Protein AF-A0A2W0AGW6-F1 (afdb_monomer_lite)

Radius of gyration: 10.88 Å; chains: 1; bounding box: 28×21×22 Å

pLDDT: mean 92.22, std 7.83, range [53.94, 97.19]

Structure (mmCIF, N/CA/C/O backbone):
data_AF-A0A2W0AGW6-F1
#
_entry.id   AF-A0A2W0AGW6-F1
#
loop_
_atom_site.group_PDB
_atom_site.id
_atom_site.type_symbol
_atom_site.label_atom_id
_atom_site.label_alt_id
_atom_site.label_comp_id
_atom_site.label_asym_id
_atom_site.label_entity_id
_atom_site.label_seq_id
_atom_site.pdbx_PDB_ins_code
_atom_site.Cartn_x
_atom_site.Cartn_y
_atom_site.Cartn_z
_atom_site.occupancy
_atom_site.B_iso_or_equiv
_atom_site.auth_seq_id
_atom_site.auth_comp_id
_atom_site.auth_asym_id
_atom_sit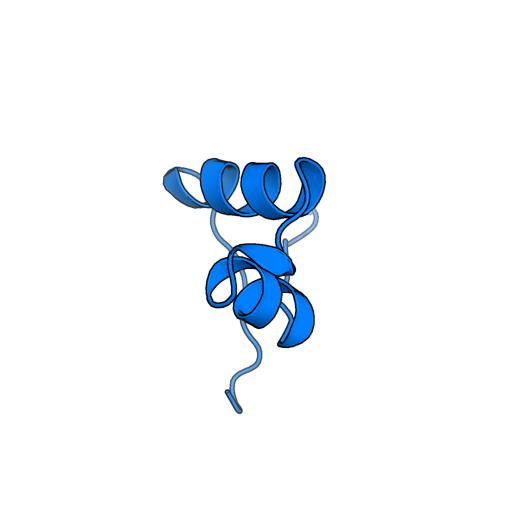e.auth_atom_id
_atom_site.pdbx_PDB_model_num
ATOM 1 N N . MET A 1 1 ? -21.200 7.689 11.207 1.00 53.94 1 MET A N 1
ATOM 2 C CA . MET A 1 1 ? -20.527 6.646 10.402 1.00 53.94 1 MET A CA 1
ATOM 3 C C . MET A 1 1 ? -19.239 7.262 9.880 1.00 53.94 1 MET A C 1
ATOM 5 O O . MET A 1 1 ? -19.326 8.350 9.326 1.00 53.94 1 MET A O 1
ATOM 9 N N . SER A 1 2 ? -18.073 6.662 10.134 1.00 73.62 2 SER A N 1
ATOM 10 C CA . SER A 1 2 ? -16.824 7.127 9.507 1.00 73.62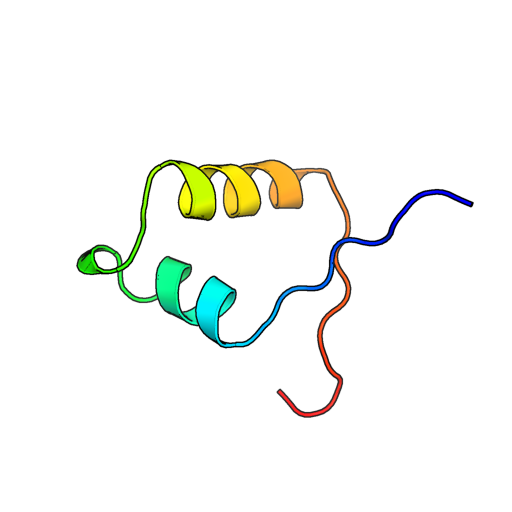 2 SER A CA 1
ATOM 11 C C . SER A 1 2 ? -16.791 6.664 8.049 1.00 73.62 2 SER A C 1
ATOM 13 O O . SER A 1 2 ? -17.350 5.610 7.742 1.00 73.62 2 SER A O 1
ATOM 15 N N . ALA A 1 3 ? -16.168 7.433 7.157 1.00 82.94 3 ALA A N 1
ATOM 16 C CA . ALA A 1 3 ? -15.954 6.999 5.778 1.00 82.94 3 ALA A CA 1
ATOM 17 C C . ALA A 1 3 ? -14.962 5.820 5.749 1.00 82.94 3 ALA A C 1
ATOM 19 O O . ALA A 1 3 ? -13.947 5.857 6.444 1.00 82.94 3 ALA A O 1
ATOM 20 N N . ALA A 1 4 ? -15.254 4.782 4.961 1.00 89.00 4 ALA A N 1
ATOM 21 C CA . ALA A 1 4 ? -14.349 3.650 4.759 1.00 89.00 4 ALA A CA 1
ATOM 22 C C . ALA A 1 4 ? -13.379 3.937 3.604 1.00 89.00 4 ALA A C 1
ATOM 24 O O . ALA A 1 4 ? -13.786 4.475 2.573 1.00 89.00 4 ALA A O 1
ATOM 25 N N . PHE A 1 5 ? -12.110 3.557 3.761 1.00 92.06 5 PHE A N 1
ATOM 26 C CA . PHE A 1 5 ? -11.130 3.620 2.680 1.00 92.06 5 PHE A CA 1
ATOM 27 C C . PHE A 1 5 ? -11.201 2.337 1.847 1.00 92.06 5 PHE A C 1
ATOM 29 O O . PHE A 1 5 ? -11.021 1.243 2.380 1.00 92.06 5 PHE A O 1
ATOM 36 N N . VAL A 1 6 ? -11.491 2.468 0.552 1.00 93.31 6 VAL A N 1
ATOM 37 C CA . VAL A 1 6 ? -11.548 1.342 -0.387 1.00 93.31 6 VAL A CA 1
ATOM 38 C C . VAL A 1 6 ? -10.291 1.365 -1.245 1.00 93.31 6 VAL A C 1
ATOM 40 O O . VAL A 1 6 ? -9.994 2.381 -1.871 1.00 93.31 6 VAL A O 1
ATOM 43 N N . VAL A 1 7 ? -9.561 0.254 -1.269 1.00 95.31 7 VAL A N 1
ATOM 44 C CA . VAL A 1 7 ? -8.402 0.065 -2.145 1.00 95.31 7 VAL A CA 1
ATOM 45 C C . VAL A 1 7 ? -8.911 -0.456 -3.486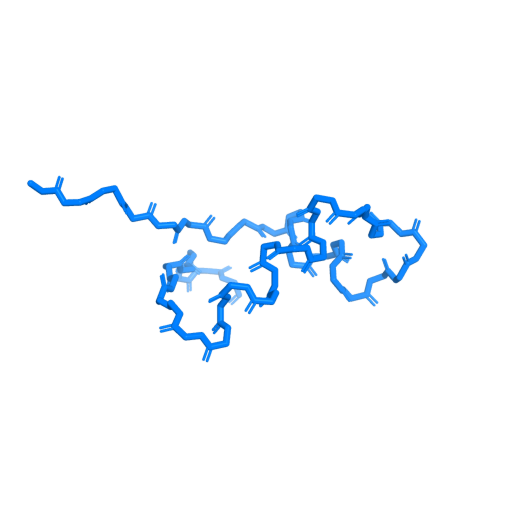 1.00 95.31 7 VAL A C 1
ATOM 47 O O . VAL A 1 7 ? -9.570 -1.493 -3.530 1.00 95.31 7 VAL A O 1
ATOM 50 N N . ASP A 1 8 ? -8.636 0.264 -4.571 1.00 93.81 8 ASP A N 1
ATOM 51 C CA . ASP A 1 8 ? -8.922 -0.175 -5.941 1.00 93.81 8 ASP A CA 1
ATOM 52 C C . ASP A 1 8 ? -7.675 -0.756 -6.639 1.00 93.81 8 ASP A C 1
ATOM 54 O O . ASP A 1 8 ? -6.561 -0.713 -6.117 1.00 93.81 8 ASP A O 1
ATOM 58 N N . CYS A 1 9 ? -7.872 -1.401 -7.793 1.00 94.00 9 CYS A N 1
ATOM 59 C CA . CYS A 1 9 ? -6.774 -2.084 -8.478 1.00 94.00 9 CYS A CA 1
ATOM 60 C C . CYS A 1 9 ? -5.674 -1.089 -8.876 1.00 94.00 9 CYS A C 1
ATOM 62 O O . CYS A 1 9 ? -4.495 -1.353 -8.662 1.00 94.00 9 CYS A O 1
ATOM 64 N N . SER A 1 10 ? -6.041 0.095 -9.375 1.00 94.00 10 SER A N 1
ATOM 65 C CA . SER A 1 10 ? -5.068 1.122 -9.754 1.00 94.00 10 SER A CA 1
ATOM 66 C C . SER A 1 10 ? -4.169 1.554 -8.598 1.00 94.00 10 SER A C 1
ATOM 68 O O . SER A 1 10 ? -2.965 1.703 -8.805 1.00 94.00 10 SER A O 1
ATOM 70 N N . ILE A 1 11 ? -4.704 1.721 -7.382 1.00 95.38 11 ILE A N 1
ATOM 71 C CA . ILE A 1 11 ? -3.883 2.144 -6.245 1.00 95.38 11 ILE A CA 1
ATOM 72 C C . ILE A 1 11 ? -2.944 1.031 -5.780 1.00 95.38 11 ILE A C 1
ATOM 74 O O . ILE A 1 11 ? -1.786 1.310 -5.477 1.00 95.38 11 ILE A O 1
ATOM 78 N N . ALA A 1 12 ? -3.402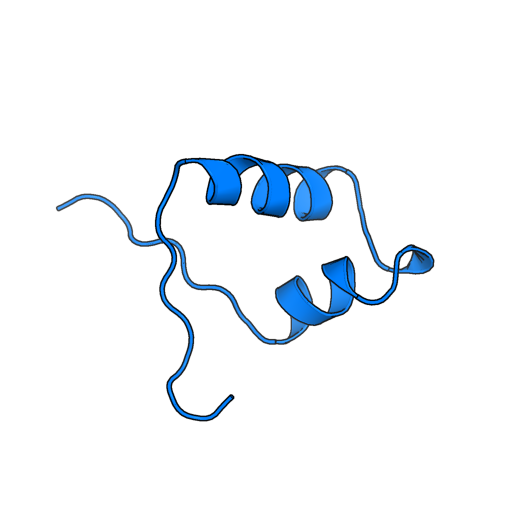 -0.226 -5.800 1.00 94.94 12 ALA A N 1
ATOM 79 C CA . ALA A 1 12 ? -2.546 -1.372 -5.509 1.00 94.94 12 ALA A CA 1
ATOM 80 C C . ALA A 1 12 ? -1.419 -1.511 -6.542 1.00 94.94 12 ALA A C 1
ATOM 82 O O . ALA A 1 12 ? -0.263 -1.716 -6.172 1.00 94.94 12 ALA A O 1
ATOM 83 N N . MET A 1 13 ? -1.725 -1.326 -7.830 1.00 95.94 13 MET A N 1
ATOM 84 C CA . MET A 1 13 ? -0.727 -1.370 -8.902 1.00 95.94 13 MET A CA 1
ATOM 85 C C . MET A 1 13 ? 0.303 -0.241 -8.767 1.00 95.94 13 MET A C 1
ATOM 87 O O . MET A 1 13 ? 1.495 -0.496 -8.918 1.00 95.94 13 MET A O 1
ATOM 91 N N . ALA A 1 14 ? -0.114 0.966 -8.374 1.00 96.94 14 ALA A N 1
ATOM 92 C CA . ALA A 1 14 ? 0.804 2.075 -8.097 1.00 96.94 14 ALA A CA 1
ATOM 93 C C . ALA A 1 14 ? 1.755 1.811 -6.911 1.00 96.94 14 ALA A C 1
ATOM 95 O O . ALA A 1 14 ? 2.754 2.508 -6.767 1.00 96.94 14 ALA A O 1
ATOM 96 N N . TRP A 1 15 ? 1.465 0.841 -6.038 1.00 95.75 15 TRP A N 1
ATOM 97 C CA . TRP A 1 15 ? 2.386 0.413 -4.976 1.00 95.75 15 TRP A CA 1
ATOM 98 C C . TRP A 1 15 ? 3.334 -0.700 -5.424 1.00 95.75 15 TRP A C 1
ATOM 100 O O . TRP A 1 15 ? 4.445 -0.796 -4.906 1.00 95.75 15 TRP A O 1
ATOM 110 N N . LEU A 1 16 ? 2.902 -1.533 -6.374 1.00 96.25 16 LEU A N 1
ATOM 111 C CA . LEU A 1 16 ? 3.710 -2.615 -6.940 1.00 96.25 16 LEU A CA 1
ATOM 112 C C . LEU A 1 16 ? 4.730 -2.102 -7.963 1.00 96.25 16 LEU A C 1
ATOM 114 O O . LEU A 1 16 ? 5.861 -2.586 -7.992 1.00 96.25 16 LEU A O 1
ATOM 118 N N . PHE A 1 17 ? 4.357 -1.110 -8.776 1.00 96.25 17 PHE A N 1
ATOM 119 C CA . PHE A 1 17 ? 5.240 -0.478 -9.756 1.00 96.25 17 PHE A CA 1
ATOM 120 C C . PHE A 1 17 ? 5.719 0.868 -9.224 1.00 96.25 17 PHE A C 1
ATOM 122 O O . PHE A 1 17 ? 4.996 1.858 -9.272 1.00 96.25 17 PHE A O 1
ATOM 129 N N . HIS A 1 18 ? 6.949 0.902 -8.709 1.00 90.94 18 HIS A N 1
ATOM 130 C CA . HIS A 1 18 ? 7.497 2.085 -8.041 1.00 90.94 18 HIS A CA 1
ATOM 131 C C . HIS A 1 18 ? 7.521 3.334 -8.934 1.00 90.94 18 HIS A C 1
ATOM 133 O O . HIS A 1 18 ? 7.307 4.436 -8.440 1.00 90.94 18 HIS A O 1
ATOM 139 N N . ASP A 1 19 ? 7.706 3.154 -10.242 1.00 95.75 19 ASP A N 1
ATOM 140 C CA . ASP A 1 19 ? 7.717 4.249 -11.218 1.00 95.75 19 ASP A CA 1
ATOM 141 C C . ASP A 1 19 ? 6.326 4.884 -11.415 1.00 95.75 19 ASP A C 1
ATOM 143 O O . ASP A 1 19 ? 6.223 6.051 -11.784 1.00 95.75 19 ASP A O 1
ATOM 147 N N . GLU A 1 20 ? 5.255 4.143 -11.111 1.00 95.62 20 GLU A N 1
ATOM 148 C CA . GLU A 1 20 ? 3.865 4.623 -11.134 1.00 95.62 20 GLU A CA 1
ATOM 149 C C . GLU A 1 20 ? 3.426 5.192 -9.770 1.00 95.62 20 GLU A C 1
ATOM 151 O O . GLU A 1 20 ? 2.343 5.776 -9.631 1.00 95.62 20 GLU A O 1
ATOM 156 N N . ALA A 1 21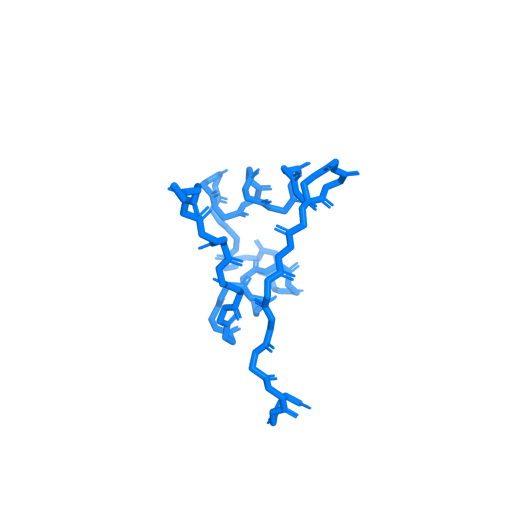 ? 4.255 5.040 -8.732 1.00 96.69 21 ALA A N 1
ATOM 157 C CA . ALA A 1 21 ? 3.980 5.596 -7.419 1.00 96.69 21 ALA A CA 1
ATOM 158 C C . ALA A 1 21 ? 4.143 7.121 -7.435 1.00 96.69 21 ALA A C 1
ATOM 160 O O . ALA A 1 21 ? 5.123 7.680 -7.923 1.00 96.69 21 ALA A O 1
ATOM 161 N N . THR A 1 22 ? 3.209 7.820 -6.795 1.00 96.88 22 THR A N 1
ATOM 162 C CA . THR A 1 22 ? 3.343 9.250 -6.505 1.00 96.88 22 THR A CA 1
ATOM 163 C C . THR A 1 22 ? 3.456 9.452 -4.996 1.00 96.88 22 THR A C 1
ATOM 165 O O . THR A 1 22 ? 3.023 8.590 -4.224 1.00 96.88 22 THR A O 1
ATOM 168 N N . PRO A 1 23 ? 3.933 10.618 -4.522 1.00 97.19 23 PRO A N 1
ATOM 169 C CA . PRO A 1 23 ? 3.956 10.911 -3.088 1.00 97.19 23 PRO A CA 1
ATOM 170 C C . PRO A 1 23 ? 2.591 10.733 -2.407 1.00 97.19 23 PRO A C 1
ATOM 172 O O . PRO A 1 23 ? 2.518 10.315 -1.253 1.00 97.19 23 PRO A O 1
ATOM 175 N N . LYS A 1 24 ? 1.492 11.001 -3.128 1.00 96.00 24 LYS A N 1
ATOM 176 C CA . LYS A 1 24 ? 0.132 10.809 -2.612 1.00 96.00 24 LYS A CA 1
ATOM 177 C C . LYS A 1 24 ? -0.227 9.332 -2.476 1.00 96.00 24 LYS A C 1
ATOM 179 O O . LYS A 1 24 ? -0.752 8.944 -1.437 1.00 96.00 24 LYS A O 1
ATOM 184 N N . THR A 1 25 ? 0.048 8.513 -3.491 1.00 96.19 25 THR A N 1
ATOM 185 C CA . THR A 1 25 ? -0.284 7.082 -3.439 1.00 96.19 25 THR A CA 1
ATOM 186 C C . THR A 1 25 ? 0.587 6.357 -2.413 1.00 96.19 25 THR A C 1
ATOM 188 O O . THR A 1 25 ? 0.065 5.551 -1.647 1.00 96.19 25 THR A O 1
ATOM 191 N N . ALA A 1 26 ? 1.865 6.724 -2.285 1.00 96.31 26 ALA A N 1
ATOM 192 C CA . ALA A 1 26 ? 2.755 6.213 -1.241 1.00 96.31 26 ALA A CA 1
ATOM 193 C C . ALA A 1 26 ? 2.282 6.582 0.179 1.00 96.31 26 ALA A C 1
ATOM 195 O O . ALA A 1 26 ? 2.301 5.749 1.085 1.00 96.31 26 ALA A O 1
ATOM 196 N N . ALA A 1 27 ? 1.797 7.812 0.384 1.00 96.12 27 ALA A N 1
ATOM 197 C CA . ALA A 1 27 ? 1.248 8.227 1.675 1.00 96.12 27 ALA A CA 1
ATOM 198 C C . ALA A 1 27 ? 0.001 7.420 2.079 1.00 96.12 27 ALA A C 1
ATOM 200 O O . ALA A 1 27 ? -0.200 7.170 3.267 1.00 96.12 27 ALA A O 1
ATOM 201 N N . LEU A 1 28 ? -0.817 6.986 1.112 1.00 95.38 28 LEU A N 1
ATOM 202 C CA . LEU A 1 28 ? -1.956 6.107 1.388 1.00 95.38 28 LEU A CA 1
ATOM 203 C C . LEU A 1 28 ? -1.497 4.741 1.908 1.00 95.38 28 LEU A C 1
ATOM 205 O O . LEU A 1 28 ? -2.035 4.289 2.913 1.00 95.38 28 LEU A O 1
ATOM 209 N N . LEU A 1 29 ? -0.468 4.133 1.306 1.00 95.69 29 LEU A N 1
ATOM 210 C CA . LEU A 1 29 ? 0.098 2.872 1.800 1.00 95.69 29 LEU A CA 1
ATOM 211 C C . LEU A 1 29 ? 0.604 3.006 3.243 1.00 95.69 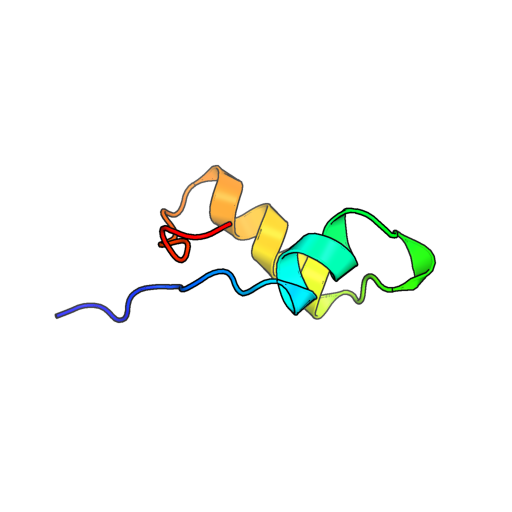29 LEU A C 1
ATOM 213 O O . LEU A 1 29 ? 0.297 2.168 4.086 1.00 95.69 29 LEU A O 1
ATOM 217 N N . ASN A 1 30 ? 1.308 4.100 3.551 1.00 95.94 30 ASN A N 1
ATOM 218 C CA . ASN A 1 30 ? 1.808 4.363 4.903 1.00 95.94 30 ASN A CA 1
ATOM 219 C C . ASN A 1 30 ? 0.682 4.473 5.944 1.00 95.94 30 ASN A C 1
ATOM 221 O O . ASN A 1 30 ? 0.852 4.031 7.077 1.00 95.94 30 ASN A O 1
ATOM 225 N N . ARG A 1 31 ? -0.479 5.027 5.577 1.00 94.62 31 ARG A N 1
ATOM 226 C CA . ARG A 1 31 ? -1.648 5.093 6.472 1.00 94.62 31 ARG A CA 1
ATOM 227 C C . ARG A 1 31 ? -2.222 3.713 6.786 1.00 94.62 31 ARG A C 1
ATOM 229 O O . ARG A 1 31 ? -2.656 3.478 7.910 1.00 94.62 31 ARG A O 1
ATOM 236 N N . LEU A 1 32 ? -2.168 2.778 5.837 1.00 93.94 32 LEU A N 1
ATOM 237 C CA . LEU A 1 32 ? -2.650 1.404 6.036 1.00 93.94 32 LEU A CA 1
ATOM 238 C C . LEU A 1 32 ? -1.781 0.575 6.990 1.00 93.94 32 LEU A C 1
ATOM 240 O O . LEU A 1 32 ? -2.155 -0.542 7.333 1.00 93.94 32 LEU A O 1
ATOM 244 N N . ALA A 1 33 ? -0.654 1.113 7.464 1.00 95.00 33 ALA A N 1
ATOM 245 C CA . ALA A 1 33 ? 0.098 0.502 8.556 1.00 95.00 33 ALA A CA 1
ATOM 246 C C . ALA A 1 33 ? -0.675 0.514 9.891 1.00 95.00 33 ALA A C 1
ATOM 248 O O . ALA A 1 33 ? -0.395 -0.303 10.767 1.00 95.00 33 ALA A O 1
ATOM 249 N N . THR A 1 34 ? -1.625 1.440 10.064 1.00 95.81 34 THR A N 1
ATOM 250 C CA . THR A 1 34 ? -2.416 1.595 11.298 1.00 95.81 34 THR A CA 1
ATOM 251 C C . THR A 1 34 ? -3.922 1.654 11.050 1.00 95.81 34 THR A C 1
ATOM 253 O O . THR A 1 34 ? -4.705 1.356 11.953 1.00 95.81 34 THR A O 1
ATOM 256 N N . GLU A 1 35 ? -4.341 2.028 9.843 1.00 94.69 35 GLU A N 1
ATOM 257 C CA . GLU A 1 35 ? -5.741 2.083 9.432 1.00 94.69 35 GLU A CA 1
ATOM 258 C C . GLU A 1 35 ? -6.188 0.787 8.736 1.00 94.69 35 GLU A C 1
ATOM 260 O O . GLU A 1 35 ? -5.384 -0.002 8.245 1.00 94.69 35 GLU A O 1
ATOM 265 N N . THR A 1 36 ? -7.503 0.574 8.667 1.00 93.69 36 THR A N 1
ATOM 266 C CA . THR A 1 36 ? -8.109 -0.531 7.913 1.00 93.69 36 THR A CA 1
ATOM 267 C C . THR A 1 36 ? -8.638 -0.048 6.573 1.00 93.69 36 THR A C 1
ATOM 269 O O . THR A 1 36 ? -9.138 1.071 6.446 1.00 93.69 36 THR A O 1
ATOM 272 N N . ALA A 1 37 ? -8.570 -0.927 5.579 1.00 94.50 37 ALA A N 1
ATOM 273 C CA . ALA A 1 37 ? -9.138 -0.695 4.266 1.00 94.50 37 ALA A CA 1
ATOM 274 C C . ALA A 1 37 ? -10.041 -1.852 3.849 1.00 94.50 37 ALA A C 1
ATOM 276 O O . ALA A 1 37 ? -9.886 -2.985 4.305 1.00 94.50 37 ALA A O 1
ATOM 277 N N . LEU A 1 38 ? -10.979 -1.549 2.961 1.00 94.81 38 LEU A N 1
ATOM 278 C CA . LEU A 1 38 ? -11.804 -2.535 2.284 1.00 94.81 38 LEU A CA 1
ATOM 279 C C . LEU A 1 38 ? -11.235 -2.786 0.893 1.00 94.81 38 LEU A C 1
ATOM 281 O O . LEU A 1 38 ? -10.768 -1.862 0.229 1.00 94.81 38 LEU A O 1
ATOM 285 N N . VAL A 1 39 ? -11.317 -4.030 0.444 1.00 93.50 39 VAL A N 1
ATOM 286 C CA . VAL A 1 39 ? -10.839 -4.451 -0.871 1.00 93.50 39 VAL A CA 1
ATOM 287 C C . VAL A 1 39 ? -11.984 -5.180 -1.576 1.00 93.50 39 VAL A C 1
ATOM 289 O O . VAL A 1 39 ? -12.689 -5.952 -0.916 1.00 93.50 39 VAL A O 1
ATOM 292 N N . PRO A 1 40 ? -12.233 -4.938 -2.876 1.00 89.12 40 PRO A N 1
ATOM 293 C CA . PRO A 1 40 ? -13.218 -5.703 -3.631 1.00 89.12 40 PRO A CA 1
ATOM 294 C C . PRO A 1 40 ? -12.944 -7.211 -3.546 1.00 89.12 40 PRO A C 1
ATOM 296 O O . PRO A 1 40 ? -11.818 -7.652 -3.733 1.00 89.12 40 PRO A O 1
ATOM 299 N N . ALA A 1 41 ? -13.984 -8.011 -3.299 1.00 88.44 41 ALA A N 1
ATOM 300 C CA . ALA A 1 41 ? -13.853 -9.456 -3.074 1.00 88.44 41 ALA A CA 1
ATOM 301 C C . ALA A 1 41 ? -13.377 -10.268 -4.298 1.00 88.44 41 ALA A C 1
ATOM 303 O O . ALA A 1 41 ? -13.068 -11.445 -4.152 1.00 88.44 41 ALA A O 1
ATOM 304 N N . TRP A 1 42 ? -13.361 -9.675 -5.494 1.00 83.44 42 TRP A N 1
ATOM 305 C CA . TRP A 1 42 ? -12.957 -10.326 -6.750 1.00 83.44 42 TRP A CA 1
ATOM 306 C C . TRP A 1 42 ? -11.573 -9.888 -7.237 1.00 83.44 42 TRP A C 1
ATOM 308 O O . TRP A 1 42 ? -11.324 -9.857 -8.441 1.00 83.44 42 TRP A O 1
ATOM 318 N N . TRP A 1 43 ? -10.711 -9.484 -6.309 1.00 75.88 43 TRP A N 1
ATOM 319 C CA . TRP A 1 43 ? -9.283 -9.343 -6.571 1.00 75.88 43 TRP A CA 1
ATOM 320 C C . TRP A 1 43 ? -8.578 -10.690 -6.652 1.00 75.88 43 TRP A C 1
ATOM 322 O O . TRP A 1 43 ? -8.976 -11.611 -5.903 1.00 75.88 43 TRP A O 1
#

Foldseek 3Di:
DDDAAEDDPLLVVLVVDVVSPDPVSVVVVVPVVPDDHHYPPVD

Secondary structure (DSSP, 8-state):
-PPPEE--HHHHHHHHSGGG--HHHHHHHHHTTTS-EE--TT-

Sequence (43 aa):
MSAAFVVDCSIAMAWLFHDEATPKTAALLNRLATETALVPAWW